Protein AF-A0A656GIA9-F1 (afdb_monomer)

Sequence (136 aa):
MAKIAPQLPIEVDSETGVWTSDALPMLYVPRHFFVNNHMGIEEVLGADAYAEILYKAGYKSAWHWCEKEAECHGLQGVAVFEHYMKRLSQRGWGLFKIQDIDIEKGTASVKLEHSCFVYVYGKVGRKVDYMFTGWF

Secondary structure (DSSP, 8-state):
------SS-EEE-TTT--EEETTEEE----HHHHHHHHHHHHHHH-HHHHHHHHHHHHHHHHHHHHHHHHHHHT--THHHHHHHHHHHHHTTS-EEEEEEEETTTTEEEEEEES-TTHHHH---SS---GGGGGG-

InterPro domains:
  IPR024096 NO signalling/Golgi transport ligand-binding domain superfamily [SSF111126] (6-136)
  IPR045987 Domain of unknown function DUF5943 [PF19367] (5-98)

Radius of gyration: 16.05 Å; Cα contacts (8 Å, |Δi|>4): 139; chains: 1; bounding box: 45×37×42 Å

Organism: NCBI:txid629261

Nearest PDB structures (foldseek):
  5kbh-assembly1_A  TM=7.937E-01  e=2.653E-04  Acinetobacter calcoaceticus
  6iy8-assembly1_B  TM=8.354E-01  e=6.203E-04  Pseudomonas putida
  7vqf-assembly1_A  TM=7.979E-01  e=5.494E-04  Acinetobacter calcoaceticus
  5kbg-assembly1_A  TM=7.911E-01  e=1.138E-03  Acinetobacter calcoaceticus
  5frw-assembly1_A  TM=7.958E-01  e=1.637E-03  Ralstonia sp. E2

Foldseek 3Di:
DDDDDQPWDWDADPVPRFIDTQQDTDDPDDLLVVLVVVVVVCVVQPDPRSLVVLLVVQQVVLVVVLVRVCVRPVDDDVRSVVVSQVVCCSSQQFRWDWPDDDVVVRDTDIDGHPGSNCVNVPDDPDDPPSSCNSND

Structure (mmCIF, N/CA/C/O backbone):
data_AF-A0A656GIA9-F1
#
_entry.id   AF-A0A656GIA9-F1
#
loop_
_atom_site.group_PDB
_atom_site.id
_atom_site.type_symbol
_atom_site.label_atom_id
_atom_site.label_alt_id
_atom_site.label_comp_id
_atom_site.label_asym_id
_atom_site.label_entity_id
_atom_site.label_seq_id
_atom_site.pdbx_PDB_ins_code
_atom_site.Cartn_x
_atom_site.Cartn_y
_atom_site.Cartn_z
_atom_site.occupancy
_atom_site.B_iso_or_equiv
_atom_site.auth_seq_id
_atom_site.auth_comp_id
_atom_site.auth_asym_id
_atom_site.auth_atom_id
_atom_site.pdbx_PDB_model_num
ATOM 1 N N . MET A 1 1 ? 11.036 -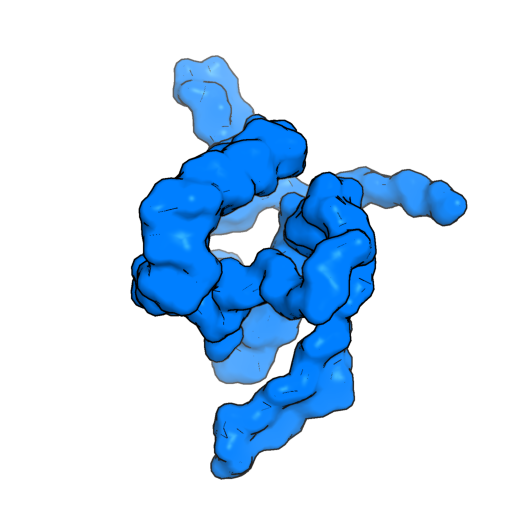22.605 7.494 1.00 62.62 1 MET A N 1
ATOM 2 C CA . MET A 1 1 ? 10.198 -22.293 6.313 1.00 62.62 1 MET A CA 1
ATOM 3 C C . MET A 1 1 ? 11.098 -22.163 5.098 1.00 62.62 1 MET A C 1
ATOM 5 O O . MET A 1 1 ? 12.205 -21.656 5.249 1.00 62.62 1 MET A O 1
ATOM 9 N N . ALA A 1 2 ? 10.661 -22.650 3.935 1.00 78.81 2 ALA A N 1
ATOM 10 C CA . ALA A 1 2 ? 11.435 -22.547 2.700 1.00 78.81 2 ALA A CA 1
ATOM 11 C C . ALA A 1 2 ? 11.493 -21.088 2.225 1.00 78.81 2 ALA A C 1
ATOM 13 O O . ALA A 1 2 ? 10.488 -20.380 2.267 1.00 78.81 2 ALA A O 1
ATOM 14 N N . LYS A 1 3 ? 12.674 -20.638 1.791 1.00 83.75 3 LYS A N 1
ATOM 15 C CA . LYS A 1 3 ? 12.819 -19.366 1.078 1.00 83.75 3 LYS A CA 1
ATOM 16 C C . LYS A 1 3 ? 12.420 -19.604 -0.375 1.00 83.75 3 LYS A C 1
ATOM 18 O O . LYS A 1 3 ? 12.873 -20.576 -0.973 1.00 83.75 3 LYS A O 1
ATOM 23 N N . ILE A 1 4 ? 11.586 -18.729 -0.916 1.00 88.12 4 ILE A N 1
ATOM 24 C CA . ILE A 1 4 ? 11.198 -18.737 -2.327 1.00 88.12 4 ILE A CA 1
ATOM 25 C C . ILE A 1 4 ? 11.837 -17.541 -3.028 1.00 88.12 4 ILE A C 1
ATOM 27 O O . ILE A 1 4 ? 12.098 -16.518 -2.392 1.00 88.12 4 ILE A O 1
ATOM 31 N N . ALA A 1 5 ? 12.094 -17.675 -4.327 1.00 89.69 5 ALA A N 1
ATOM 32 C CA . ALA A 1 5 ? 12.485 -16.537 -5.147 1.00 89.69 5 ALA A CA 1
ATOM 33 C C . ALA A 1 5 ? 11.342 -15.500 -5.201 1.00 89.69 5 ALA A C 1
ATOM 35 O O . ALA A 1 5 ? 10.172 -15.879 -5.048 1.00 89.69 5 ALA A O 1
ATOM 36 N N . PRO A 1 6 ? 11.652 -14.209 -5.420 1.00 89.19 6 PRO A N 1
ATOM 37 C CA . PRO A 1 6 ? 10.634 -13.207 -5.707 1.00 89.19 6 PRO A CA 1
ATOM 38 C C . PRO A 1 6 ? 9.720 -13.671 -6.847 1.00 89.19 6 PRO A C 1
ATOM 40 O O . PRO A 1 6 ? 10.180 -14.162 -7.871 1.00 89.19 6 PRO A O 1
ATOM 43 N N . GLN A 1 7 ? 8.412 -13.526 -6.651 1.00 87.75 7 GLN A N 1
ATOM 44 C CA . GLN A 1 7 ? 7.382 -13.884 -7.640 1.00 87.75 7 GLN A CA 1
ATOM 45 C C . GLN A 1 7 ? 6.903 -12.671 -8.457 1.00 87.75 7 GLN A C 1
ATOM 47 O O . GLN A 1 7 ? 5.905 -12.743 -9.174 1.00 87.75 7 GLN A O 1
ATOM 52 N N . LEU A 1 8 ? 7.567 -11.536 -8.267 1.00 88.12 8 LEU A N 1
ATOM 53 C CA . LEU A 1 8 ? 7.328 -10.272 -8.943 1.00 88.12 8 LEU A CA 1
ATOM 54 C C . LEU A 1 8 ? 8.439 -10.113 -9.988 1.00 88.12 8 LEU A C 1
ATOM 56 O O . LEU A 1 8 ? 9.601 -10.256 -9.595 1.00 88.12 8 LEU A O 1
ATOM 60 N N . PRO A 1 9 ? 8.135 -9.859 -11.275 1.00 89.00 9 PRO A N 1
ATOM 61 C CA . PRO A 1 9 ? 9.167 -9.457 -12.222 1.00 89.00 9 PRO A CA 1
ATOM 62 C C . PRO A 1 9 ? 9.824 -8.170 -11.717 1.00 89.00 9 PRO A C 1
ATOM 64 O O . PRO A 1 9 ? 9.136 -7.205 -11.385 1.00 89.00 9 PRO A O 1
ATOM 67 N N . ILE A 1 10 ? 11.149 -8.194 -11.598 1.00 94.06 10 ILE A N 1
ATOM 68 C CA . ILE A 1 10 ? 11.955 -7.055 -11.166 1.00 94.06 10 ILE A CA 1
ATOM 69 C C . ILE A 1 10 ? 13.066 -6.873 -12.186 1.00 94.06 10 ILE A C 1
ATOM 71 O O . ILE A 1 10 ? 13.847 -7.795 -12.425 1.00 94.06 10 ILE A O 1
ATOM 75 N N . GLU A 1 11 ? 13.146 -5.672 -12.735 1.00 95.19 11 GLU A N 1
ATOM 76 C CA . GLU A 1 11 ? 14.207 -5.252 -13.639 1.00 95.19 11 GLU A CA 1
ATOM 77 C C . GLU A 1 11 ? 14.947 -4.068 -13.025 1.00 95.19 11 GLU A C 1
ATOM 79 O O . GLU A 1 11 ? 14.363 -3.275 -12.284 1.00 95.19 11 GLU A O 1
ATOM 84 N N . VAL A 1 12 ? 16.244 -3.966 -13.310 1.00 97.12 12 VAL A N 1
ATOM 85 C CA . VAL A 1 12 ? 17.063 -2.824 -12.903 1.00 97.12 12 VAL A CA 1
ATOM 86 C C . VAL A 1 12 ? 17.694 -2.252 -14.153 1.00 97.12 12 VAL A C 1
ATOM 88 O O . VAL A 1 12 ? 18.453 -2.939 -14.836 1.00 97.12 12 VAL A O 1
ATOM 91 N N . ASP A 1 13 ? 17.375 -0.999 -14.439 1.00 97.38 13 ASP A N 1
ATOM 92 C CA . ASP A 1 13 ? 18.017 -0.248 -15.506 1.00 97.38 13 ASP A CA 1
ATOM 93 C C . ASP A 1 13 ? 19.495 -0.028 -15.142 1.00 97.38 13 ASP A C 1
ATOM 95 O O . ASP A 1 13 ? 19.817 0.544 -14.098 1.00 97.38 13 ASP A O 1
ATOM 99 N N . SER A 1 14 ? 20.410 -0.511 -15.985 1.00 97.56 14 SER A N 1
ATOM 100 C CA . SER A 1 14 ? 21.853 -0.428 -15.740 1.00 97.56 14 SER A CA 1
ATOM 101 C C . SER A 1 14 ? 22.444 0.971 -15.927 1.00 97.56 14 SER A C 1
ATOM 103 O O . SER A 1 14 ? 23.535 1.229 -15.424 1.00 97.56 14 SER A O 1
ATOM 105 N N . GLU A 1 15 ? 21.768 1.856 -16.657 1.00 98.31 15 GLU A N 1
ATOM 106 C CA . GLU A 1 15 ? 22.213 3.231 -16.891 1.00 98.31 15 GLU A CA 1
ATOM 107 C C . GLU A 1 15 ? 21.729 4.161 -15.777 1.00 98.31 15 GLU A C 1
ATOM 109 O O . GLU A 1 15 ? 22.479 5.023 -15.318 1.00 98.31 15 GLU A O 1
ATOM 114 N N . THR A 1 16 ? 20.488 3.972 -15.315 1.00 97.81 16 THR A N 1
ATOM 115 C CA . THR A 1 16 ? 19.847 4.871 -14.338 1.00 97.81 16 THR A CA 1
ATOM 116 C C . THR A 1 16 ? 19.793 4.311 -12.917 1.00 97.81 16 THR A C 1
ATOM 118 O O . THR A 1 16 ? 19.641 5.069 -11.958 1.00 97.81 16 THR A O 1
ATOM 121 N N . GLY A 1 17 ? 19.909 2.991 -12.752 1.00 97.38 17 GLY A N 1
ATOM 122 C CA . GLY A 1 17 ? 19.744 2.299 -11.475 1.00 97.38 17 GLY A CA 1
ATOM 123 C C . GLY A 1 17 ? 18.291 2.188 -11.001 1.00 97.38 17 GLY A C 1
ATOM 124 O O . GLY A 1 17 ? 18.065 1.756 -9.869 1.00 97.38 17 GLY A O 1
ATOM 125 N N . VAL A 1 18 ? 17.305 2.578 -11.819 1.00 97.75 18 VAL A N 1
ATOM 126 C CA . VAL A 1 18 ? 15.881 2.484 -11.468 1.00 97.75 18 VAL A CA 1
ATOM 127 C C . VAL A 1 18 ? 15.454 1.021 -11.424 1.00 97.75 18 VAL A C 1
ATOM 129 O O . VAL A 1 18 ? 15.663 0.268 -12.372 1.00 97.75 18 VAL A O 1
ATOM 132 N N . TRP A 1 19 ? 14.836 0.630 -10.310 1.00 97.38 19 TRP A N 1
ATOM 133 C CA . TRP A 1 19 ? 14.188 -0.669 -10.178 1.00 97.38 19 TRP A CA 1
ATOM 134 C C . TRP A 1 19 ? 12.756 -0.546 -10.673 1.00 97.38 19 TRP A C 1
ATOM 136 O O . TRP A 1 19 ? 12.044 0.355 -10.240 1.00 97.38 19 TRP A O 1
ATOM 146 N N . THR A 1 20 ? 12.312 -1.472 -11.508 1.00 96.50 20 THR A N 1
ATOM 147 C CA . THR A 1 20 ? 10.938 -1.512 -12.010 1.00 96.50 20 THR A CA 1
ATOM 148 C C . THR A 1 20 ? 10.305 -2.835 -11.623 1.00 96.50 20 THR A C 1
ATOM 150 O O . THR A 1 20 ? 10.933 -3.891 -11.699 1.00 96.50 20 THR A O 1
ATOM 153 N N . SER A 1 21 ? 9.058 -2.783 -11.169 1.00 94.75 21 SER A N 1
ATOM 154 C CA . SER A 1 21 ? 8.222 -3.965 -10.980 1.00 94.75 21 SER A CA 1
ATOM 155 C C . SER A 1 21 ? 6.911 -3.762 -11.706 1.00 94.75 21 SER A C 1
ATOM 157 O O . SER A 1 21 ? 6.237 -2.763 -11.458 1.00 94.75 21 SER A O 1
ATOM 159 N N . ASP A 1 22 ? 6.568 -4.711 -12.578 1.00 92.62 22 ASP A N 1
ATOM 160 C CA . ASP A 1 22 ? 5.441 -4.579 -13.503 1.00 92.62 22 ASP A CA 1
ATOM 161 C C . ASP A 1 22 ? 5.532 -3.230 -14.261 1.00 92.62 22 ASP A C 1
ATOM 163 O O . ASP A 1 22 ? 6.504 -3.010 -14.982 1.00 92.62 22 ASP A O 1
ATOM 167 N N . ALA A 1 23 ? 4.579 -2.309 -14.082 1.00 88.75 23 ALA A N 1
ATOM 168 C CA . ALA A 1 23 ? 4.556 -1.018 -14.783 1.00 88.75 23 ALA A CA 1
ATOM 169 C C . ALA A 1 23 ? 5.125 0.165 -13.974 1.00 88.75 23 ALA A C 1
ATOM 171 O O . ALA A 1 23 ? 4.995 1.316 -14.400 1.00 88.75 23 ALA A O 1
ATOM 172 N N . LEU A 1 24 ? 5.701 -0.077 -12.789 1.00 95.94 24 LEU A N 1
ATOM 173 C CA . LEU A 1 24 ? 5.990 0.987 -11.825 1.00 95.94 24 LEU A CA 1
ATOM 174 C C . LEU A 1 24 ? 7.456 1.034 -11.376 1.00 95.94 24 LEU A C 1
ATOM 176 O O . LEU A 1 24 ? 8.029 -0.006 -11.035 1.00 95.94 24 LEU A O 1
ATOM 180 N N . PRO A 1 25 ? 8.051 2.242 -11.294 1.00 96.75 25 PRO A N 1
ATOM 181 C CA . PRO A 1 25 ? 9.356 2.427 -10.681 1.00 96.75 25 PRO A CA 1
ATOM 182 C C . PRO A 1 25 ? 9.257 2.258 -9.160 1.00 96.75 25 PRO A C 1
ATOM 184 O O . PRO A 1 25 ? 8.328 2.738 -8.506 1.00 96.75 25 PRO A O 1
ATOM 187 N N . MET A 1 26 ? 10.251 1.591 -8.590 1.00 96.38 26 MET A N 1
ATOM 188 C CA . MET A 1 26 ? 10.309 1.170 -7.198 1.00 96.38 26 MET A CA 1
ATOM 189 C C . MET A 1 26 ? 11.620 1.616 -6.550 1.00 96.38 26 MET A C 1
ATOM 191 O O . MET A 1 26 ? 12.643 1.809 -7.205 1.00 96.38 26 MET A O 1
ATOM 195 N N . LEU A 1 27 ? 11.604 1.717 -5.221 1.00 95.75 27 LEU A N 1
ATOM 196 C CA . LEU A 1 27 ? 12.810 1.875 -4.413 1.00 95.75 27 LEU A CA 1
ATOM 197 C C . LEU A 1 27 ? 13.034 0.612 -3.581 1.00 95.75 27 LEU A C 1
ATOM 199 O O . LEU A 1 27 ? 12.154 0.199 -2.822 1.00 95.75 27 LEU A O 1
ATOM 203 N N . TYR A 1 28 ? 14.228 0.026 -3.676 1.00 94.50 28 TYR A N 1
ATOM 204 C CA . TYR A 1 28 ? 14.639 -1.062 -2.794 1.00 94.50 28 TYR A CA 1
ATOM 205 C C . TYR A 1 28 ? 15.223 -0.494 -1.493 1.00 94.50 28 TYR A C 1
ATOM 207 O O . TYR A 1 28 ? 16.419 -0.230 -1.379 1.00 94.50 28 TYR A O 1
ATOM 215 N N . VAL A 1 29 ? 14.347 -0.256 -0.514 1.00 95.44 29 VAL A N 1
ATOM 216 C CA . VAL A 1 29 ? 14.689 0.395 0.761 1.00 95.44 29 VAL A CA 1
ATOM 217 C C . VAL A 1 29 ? 14.740 -0.629 1.903 1.00 95.44 29 VAL A C 1
ATOM 219 O O . VAL A 1 29 ? 13.811 -1.428 2.050 1.00 95.44 29 VAL A O 1
ATOM 222 N N . PRO A 1 30 ? 15.766 -0.603 2.777 1.00 95.88 30 PRO A N 1
ATOM 223 C CA . PRO A 1 30 ? 15.791 -1.442 3.971 1.00 95.88 30 PRO A CA 1
ATOM 224 C C . PRO A 1 30 ? 14.618 -1.148 4.916 1.00 95.88 30 PRO A C 1
ATOM 226 O O . PRO A 1 30 ? 14.377 -0.001 5.293 1.00 95.88 30 PRO A O 1
ATOM 229 N N . ARG A 1 31 ? 13.938 -2.200 5.392 1.00 96.19 31 ARG A N 1
ATOM 230 C CA . ARG A 1 31 ? 12.783 -2.082 6.305 1.00 96.19 31 ARG A CA 1
ATOM 231 C C . ARG A 1 31 ? 13.061 -1.202 7.525 1.00 96.19 31 ARG A C 1
ATOM 233 O O . ARG A 1 31 ? 12.238 -0.360 7.860 1.00 96.19 31 ARG A O 1
ATOM 240 N N . HIS A 1 32 ? 14.200 -1.402 8.191 1.00 95.50 32 HIS A N 1
ATOM 241 C CA . HIS A 1 32 ? 14.534 -0.646 9.400 1.00 95.50 32 HIS A CA 1
ATOM 242 C C . HIS A 1 32 ? 14.662 0.852 9.104 1.00 95.50 32 HIS A C 1
ATOM 244 O O . HIS A 1 32 ? 14.193 1.659 9.890 1.00 95.50 32 HIS A O 1
ATOM 250 N N . PHE A 1 33 ? 15.223 1.231 7.952 1.00 97.19 33 PHE A N 1
ATOM 251 C CA . PHE A 1 33 ? 15.335 2.633 7.567 1.00 97.19 33 PHE A CA 1
ATOM 252 C C . PHE A 1 33 ? 13.948 3.258 7.406 1.00 97.19 33 PHE A C 1
ATOM 254 O O . PHE A 1 33 ? 13.670 4.298 7.999 1.00 97.19 33 PHE A O 1
ATOM 261 N N . PHE A 1 34 ? 13.057 2.597 6.662 1.00 97.06 34 PHE A N 1
ATOM 262 C CA . PHE A 1 34 ? 11.695 3.088 6.460 1.00 97.06 34 PHE A CA 1
ATOM 263 C C . PHE A 1 34 ? 10.933 3.234 7.787 1.00 97.06 34 PHE A C 1
ATOM 265 O O . PHE A 1 34 ? 10.378 4.296 8.069 1.00 97.06 34 PHE A O 1
ATOM 272 N N . VAL A 1 35 ? 10.950 2.197 8.634 1.00 96.94 35 VAL A N 1
ATOM 273 C CA . VAL A 1 35 ? 10.199 2.218 9.898 1.00 96.94 35 VAL A CA 1
ATOM 274 C C . VAL A 1 35 ? 10.816 3.181 10.919 1.00 96.94 35 VAL A C 1
ATOM 276 O O . VAL A 1 35 ? 10.069 3.841 11.632 1.00 96.94 35 VAL A O 1
ATOM 279 N N . ASN A 1 36 ? 12.140 3.360 10.948 1.00 97.12 36 ASN A N 1
ATOM 280 C CA . ASN A 1 36 ? 12.775 4.357 11.818 1.00 97.12 36 ASN A CA 1
ATOM 281 C C . ASN A 1 36 ? 12.345 5.787 11.458 1.00 97.12 36 ASN A C 1
ATOM 283 O O . ASN A 1 36 ? 12.104 6.590 12.353 1.00 97.12 36 ASN A O 1
ATOM 287 N N . ASN A 1 37 ? 12.212 6.108 10.165 1.00 97.69 37 ASN A N 1
ATOM 288 C CA . ASN A 1 37 ? 11.691 7.413 9.738 1.00 97.69 37 ASN A CA 1
ATOM 289 C C . ASN A 1 37 ? 10.227 7.588 10.158 1.00 97.69 37 ASN A C 1
ATOM 291 O O . ASN A 1 37 ? 9.858 8.636 10.680 1.00 97.69 37 ASN A O 1
ATOM 295 N N . HIS A 1 38 ? 9.409 6.549 9.974 1.00 97.44 38 HIS A N 1
ATOM 296 C CA . HIS A 1 38 ? 8.019 6.543 10.425 1.00 97.44 38 HIS A CA 1
ATOM 297 C C . HIS A 1 38 ? 7.908 6.796 11.941 1.00 97.44 38 HIS A C 1
ATOM 299 O O . HIS A 1 38 ? 7.167 7.683 12.356 1.00 97.44 38 HIS A O 1
ATOM 305 N N . MET A 1 39 ? 8.708 6.099 12.756 1.00 96.94 39 MET A N 1
ATOM 306 C CA . MET A 1 39 ? 8.781 6.297 14.210 1.00 96.94 39 MET A CA 1
ATOM 307 C C . MET A 1 39 ? 9.240 7.707 14.592 1.00 96.94 39 MET A C 1
ATOM 309 O O . MET A 1 39 ? 8.618 8.341 15.437 1.00 96.94 39 MET A O 1
ATOM 313 N N . GLY A 1 40 ? 10.304 8.208 13.958 1.00 98.12 40 GLY A N 1
ATOM 314 C CA . GLY A 1 40 ? 10.849 9.531 14.264 1.00 98.12 40 GLY A CA 1
ATOM 315 C C . GLY A 1 40 ? 9.874 10.667 13.946 1.00 98.12 40 GLY A C 1
ATOM 316 O O . GLY A 1 40 ? 9.800 11.641 14.687 1.00 98.12 40 GLY A O 1
ATOM 317 N N . ILE A 1 41 ? 9.085 10.542 12.873 1.00 98.19 41 ILE A N 1
ATOM 318 C CA . ILE A 1 41 ? 8.044 11.526 12.540 1.00 98.19 41 ILE A CA 1
ATOM 319 C C . ILE A 1 41 ? 6.858 11.414 13.506 1.00 98.19 41 ILE A C 1
ATOM 321 O O . ILE A 1 41 ? 6.354 12.437 13.974 1.00 98.19 41 ILE A O 1
ATOM 325 N N . GLU A 1 42 ? 6.426 10.189 13.827 1.00 97.44 42 GLU A N 1
ATOM 326 C CA . GLU A 1 42 ? 5.360 9.942 14.804 1.00 97.44 42 GLU A CA 1
ATOM 327 C C . GLU A 1 42 ? 5.697 10.545 16.176 1.00 97.44 42 GLU A C 1
ATOM 329 O O . GLU A 1 42 ? 4.821 11.127 16.809 1.00 97.44 42 GLU A O 1
ATOM 334 N N . GLU A 1 43 ? 6.952 10.453 16.622 1.00 97.62 43 GLU A N 1
ATOM 335 C CA . GLU A 1 43 ? 7.409 11.022 17.898 1.00 97.62 43 GLU A CA 1
ATOM 336 C C . GLU A 1 43 ? 7.225 12.547 17.964 1.00 97.62 43 GLU A C 1
ATOM 338 O O . GLU A 1 43 ? 6.899 13.085 19.021 1.00 97.62 43 GLU A O 1
ATOM 343 N N . VAL A 1 44 ? 7.373 13.243 16.832 1.00 98.44 44 VAL A N 1
ATOM 344 C CA . VAL A 1 44 ? 7.232 14.704 16.751 1.00 98.44 44 VAL A CA 1
ATOM 345 C C . VAL A 1 44 ? 5.774 15.138 16.595 1.00 98.44 44 VAL A C 1
ATOM 347 O O . VAL A 1 44 ? 5.351 16.110 17.219 1.00 98.44 44 VAL A O 1
ATOM 350 N N . LEU A 1 45 ? 5.005 14.460 15.739 1.00 98.12 45 LEU A N 1
ATOM 351 C CA . LEU A 1 45 ? 3.643 14.882 15.382 1.00 98.12 45 LEU A CA 1
ATOM 352 C C . LEU A 1 45 ? 2.553 14.257 16.259 1.00 98.12 45 LEU A C 1
ATOM 354 O O . LEU A 1 45 ? 1.437 14.774 16.317 1.00 98.12 45 LEU A O 1
ATOM 358 N N . GLY A 1 46 ? 2.856 13.137 16.912 1.00 96.88 46 GLY A N 1
ATOM 359 C CA . GLY A 1 46 ? 1.857 12.243 17.480 1.00 96.88 46 GLY A CA 1
ATOM 360 C C . GLY A 1 46 ? 1.185 11.365 16.417 1.00 96.88 46 GLY A C 1
ATOM 361 O O . GLY A 1 46 ? 1.111 11.701 15.232 1.00 96.88 46 GLY A O 1
ATOM 362 N N . ALA A 1 47 ? 0.672 10.214 16.859 1.00 95.38 47 ALA A N 1
ATOM 363 C CA . ALA A 1 47 ? 0.121 9.190 15.971 1.00 95.38 47 ALA A CA 1
ATOM 364 C C . ALA A 1 47 ? -1.111 9.664 15.185 1.00 95.38 47 ALA A C 1
ATOM 366 O O . ALA A 1 47 ? -1.210 9.369 14.000 1.00 95.38 47 ALA A O 1
ATOM 367 N N . ASP A 1 48 ? -2.021 10.421 15.804 1.00 96.00 48 ASP A N 1
ATOM 368 C CA . ASP A 1 48 ? -3.295 10.791 15.170 1.00 96.00 48 ASP A CA 1
ATOM 369 C C . ASP A 1 48 ? -3.096 11.762 13.996 1.00 96.00 48 ASP A C 1
ATOM 371 O O . ASP A 1 48 ? -3.559 11.505 12.882 1.00 96.00 48 ASP A O 1
ATOM 375 N N . ALA A 1 49 ? -2.340 12.844 14.211 1.00 97.88 49 ALA A N 1
ATOM 376 C CA . ALA A 1 49 ? -2.038 13.816 13.160 1.00 97.88 49 ALA A CA 1
ATOM 377 C C . ALA A 1 49 ? -1.201 13.186 12.038 1.00 97.88 49 ALA A C 1
ATOM 379 O O . ALA A 1 49 ? -1.432 13.440 10.852 1.00 97.88 49 ALA A O 1
ATOM 380 N N . TYR A 1 50 ? -0.245 12.325 12.397 1.00 97.94 50 TYR A N 1
ATOM 381 C CA . TYR A 1 50 ? 0.569 11.636 11.406 1.00 97.94 50 TYR A CA 1
ATOM 382 C C . TYR A 1 50 ? -0.240 10.611 10.597 1.00 97.94 50 TYR A C 1
ATOM 384 O O . TYR A 1 50 ? -0.077 10.530 9.378 1.00 97.94 50 TYR A O 1
ATOM 392 N N . ALA A 1 51 ? -1.163 9.884 11.232 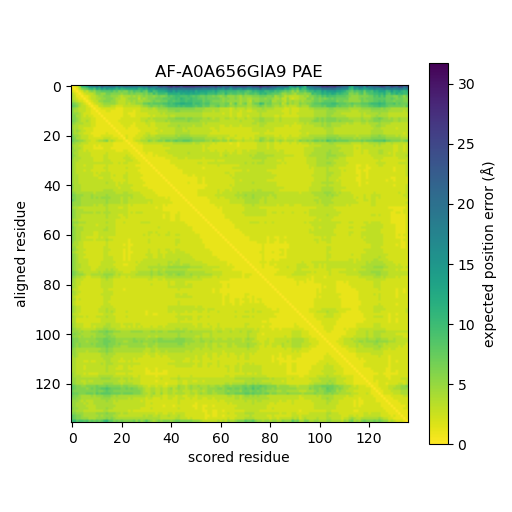1.00 97.12 51 ALA A N 1
ATOM 393 C CA . ALA A 1 51 ? -2.061 8.951 10.559 1.00 97.12 51 ALA A CA 1
ATOM 394 C C . ALA A 1 51 ? -2.937 9.651 9.512 1.00 97.12 51 ALA A C 1
ATOM 396 O O . ALA A 1 51 ? -3.092 9.123 8.413 1.00 97.12 51 ALA A O 1
ATOM 397 N N . GLU A 1 52 ? -3.449 10.854 9.790 1.00 96.94 52 GLU A N 1
ATOM 398 C CA . GLU A 1 52 ? -4.235 11.621 8.813 1.00 96.94 52 GLU A CA 1
ATOM 399 C C . GLU A 1 52 ? -3.409 11.996 7.569 1.00 96.94 52 GLU A C 1
ATOM 401 O O . GLU A 1 52 ? -3.879 11.883 6.431 1.00 96.94 52 GLU A O 1
ATOM 406 N N . ILE A 1 53 ? -2.154 12.412 7.770 1.00 97.62 53 ILE A N 1
ATOM 407 C CA . ILE A 1 53 ? -1.226 12.727 6.675 1.00 97.62 53 ILE A CA 1
ATOM 408 C C . ILE A 1 53 ? -0.954 11.471 5.841 1.00 97.62 53 ILE A C 1
ATOM 410 O O . ILE A 1 53 ? -1.056 11.500 4.609 1.00 97.62 53 ILE A O 1
ATOM 414 N N . LEU A 1 54 ? -0.637 10.358 6.509 1.00 97.56 54 LEU A N 1
ATOM 415 C CA . LEU A 1 54 ? -0.364 9.082 5.855 1.00 97.56 54 LEU A CA 1
ATOM 416 C C . LEU A 1 54 ? -1.581 8.535 5.116 1.00 97.56 54 LEU A C 1
ATOM 418 O O . LEU A 1 54 ? -1.405 7.976 4.038 1.00 97.56 54 LEU A O 1
ATOM 422 N N . TYR A 1 55 ? -2.793 8.727 5.637 1.00 97.56 55 TYR A N 1
ATOM 423 C CA . TYR A 1 55 ? -4.017 8.301 4.968 1.00 97.56 55 TYR A CA 1
ATOM 424 C C . TYR A 1 55 ? -4.152 8.972 3.598 1.00 97.56 55 TYR A C 1
ATOM 426 O O . TYR A 1 55 ? -4.288 8.294 2.583 1.00 97.56 55 TYR A O 1
ATOM 434 N N . LYS A 1 56 ? -4.028 10.305 3.541 1.00 97.25 56 LYS A N 1
ATOM 435 C CA . LYS A 1 56 ? -4.149 11.074 2.288 1.00 97.25 56 LYS A CA 1
ATOM 436 C C . LYS A 1 56 ? -3.075 10.680 1.269 1.00 97.25 56 LYS A C 1
ATOM 438 O O . LYS A 1 56 ? -3.372 10.508 0.086 1.00 97.25 56 LYS A O 1
ATOM 443 N N . ALA A 1 57 ? -1.830 10.525 1.723 1.00 97.12 57 ALA A N 1
ATOM 444 C CA . ALA A 1 57 ? -0.719 10.117 0.864 1.00 97.12 57 ALA A CA 1
ATOM 445 C C . ALA A 1 57 ? -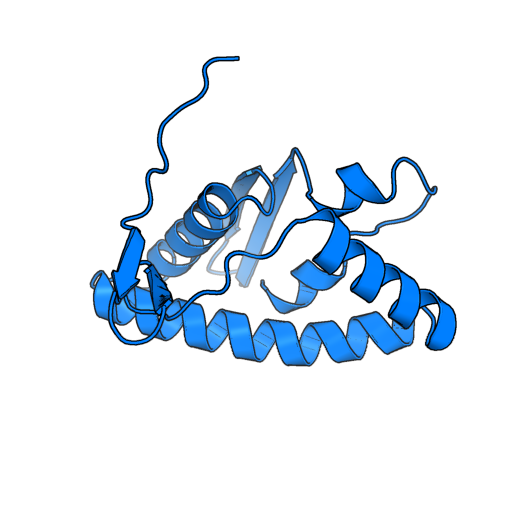0.856 8.659 0.387 1.00 97.12 57 ALA A C 1
ATOM 447 O O . ALA A 1 57 ? -0.626 8.363 -0.789 1.00 97.12 57 ALA A O 1
ATOM 448 N N . GLY A 1 58 ? -1.260 7.765 1.291 1.00 97.25 58 GLY A N 1
ATOM 449 C CA . GLY A 1 58 ? -1.510 6.352 1.034 1.00 97.25 58 GLY A CA 1
ATOM 450 C C . GLY A 1 58 ? -2.618 6.153 0.011 1.00 97.25 58 GLY A C 1
ATOM 451 O O . GLY A 1 58 ? -2.385 5.464 -0.975 1.00 97.25 58 GLY A O 1
ATOM 452 N N . TYR A 1 59 ? -3.745 6.852 0.171 1.00 97.00 59 TYR A N 1
ATOM 453 C CA . TYR A 1 59 ? -4.903 6.755 -0.723 1.00 97.00 59 TYR A CA 1
ATOM 454 C C . TYR A 1 59 ? -4.535 7.110 -2.156 1.00 97.00 59 TYR A C 1
ATOM 456 O O . TYR A 1 59 ? -4.762 6.338 -3.087 1.00 97.00 59 TYR A O 1
ATOM 464 N N . LYS A 1 60 ? -3.865 8.254 -2.335 1.00 97.38 60 LYS A N 1
ATOM 465 C CA . LYS A 1 60 ? -3.393 8.683 -3.653 1.00 97.38 60 LYS A CA 1
ATOM 466 C C . LYS A 1 60 ? -2.435 7.661 -4.275 1.00 97.38 60 LYS A C 1
ATOM 468 O O . LYS A 1 60 ? -2.523 7.384 -5.469 1.00 97.38 60 LYS A O 1
ATOM 473 N N . SER A 1 61 ? -1.518 7.121 -3.475 1.00 96.69 61 SER A N 1
ATOM 474 C CA . SER A 1 61 ? -0.499 6.180 -3.948 1.00 96.69 61 SER A CA 1
ATOM 475 C C . SER A 1 61 ? -1.096 4.818 -4.303 1.00 96.69 61 SER A C 1
ATOM 477 O O . SER A 1 61 ? -0.730 4.244 -5.325 1.00 96.69 61 SER A O 1
ATOM 479 N N . ALA A 1 62 ? -2.027 4.315 -3.491 1.00 96.81 62 ALA A N 1
ATOM 480 C CA . ALA A 1 62 ? -2.727 3.059 -3.726 1.00 96.81 62 ALA A CA 1
ATOM 481 C C . ALA A 1 62 ? -3.589 3.142 -4.987 1.00 96.81 62 ALA A C 1
ATOM 483 O O . ALA A 1 62 ? -3.494 2.262 -5.836 1.00 96.81 62 ALA A O 1
ATOM 484 N N . TRP A 1 63 ? -4.338 4.236 -5.167 1.00 96.38 63 TRP A N 1
ATOM 485 C CA . TRP A 1 63 ? -5.139 4.445 -6.372 1.00 96.38 63 TRP A CA 1
ATOM 486 C C . TRP A 1 63 ? -4.281 4.462 -7.639 1.00 96.38 63 TRP A C 1
ATOM 488 O O . TRP A 1 63 ? -4.556 3.726 -8.583 1.00 96.38 63 TRP A O 1
ATOM 498 N N . HIS A 1 64 ? -3.196 5.243 -7.632 1.00 97.38 64 HIS A N 1
ATOM 499 C CA . HIS A 1 64 ? -2.267 5.308 -8.760 1.00 97.38 64 HIS A CA 1
ATOM 500 C C . HIS A 1 64 ? -1.630 3.946 -9.071 1.00 97.38 64 HIS A C 1
ATOM 502 O O . HIS A 1 64 ? -1.523 3.560 -10.234 1.00 97.38 64 HIS A O 1
ATOM 508 N N . TRP A 1 65 ? -1.229 3.204 -8.033 1.00 97.44 65 TRP A N 1
ATOM 509 C CA . TRP A 1 65 ? -0.675 1.863 -8.194 1.00 97.44 65 TRP A CA 1
ATOM 510 C C . TRP A 1 65 ? -1.707 0.915 -8.820 1.00 97.44 65 TRP A C 1
ATOM 512 O O . TRP A 1 65 ? -1.409 0.249 -9.807 1.00 97.44 65 TRP A O 1
ATOM 522 N N . CYS A 1 66 ? -2.933 0.891 -8.288 1.00 97.31 66 CYS A N 1
ATOM 523 C CA . CYS A 1 66 ? -4.009 0.025 -8.769 1.00 97.31 66 CYS A CA 1
ATOM 524 C C . CYS A 1 66 ? -4.401 0.340 -10.214 1.00 97.31 66 CYS A C 1
ATOM 526 O O . CYS A 1 66 ? -4.622 -0.587 -10.983 1.00 97.31 66 CYS A O 1
ATOM 528 N N . GLU A 1 67 ? -4.448 1.616 -10.598 1.00 97.44 67 GLU A N 1
ATOM 529 C CA . GLU A 1 67 ? -4.723 2.038 -11.975 1.00 97.44 67 GLU A CA 1
ATOM 530 C C . GLU A 1 67 ? -3.668 1.496 -12.950 1.00 97.44 67 GLU A C 1
ATOM 532 O O . GLU A 1 67 ? -4.010 0.880 -13.959 1.00 97.44 67 GLU A O 1
ATOM 537 N N . LYS A 1 68 ? -2.380 1.659 -12.620 1.00 97.81 68 LYS A N 1
ATOM 538 C CA . LYS A 1 68 ? -1.275 1.204 -13.477 1.00 97.81 68 LYS A CA 1
ATOM 539 C C . LYS A 1 68 ? -1.204 -0.312 -13.599 1.00 97.81 68 LYS A C 1
ATOM 541 O O . LYS A 1 68 ? -0.907 -0.832 -14.669 1.00 97.81 68 LYS A O 1
ATOM 546 N N . GLU A 1 69 ? -1.519 -1.025 -12.529 1.00 96.94 69 GLU A N 1
ATOM 547 C CA . GLU A 1 69 ? -1.505 -2.487 -12.515 1.00 96.94 69 GLU A CA 1
ATOM 548 C C . GLU A 1 69 ? -2.741 -3.084 -13.179 1.00 96.94 69 GLU A C 1
ATOM 550 O O . GLU A 1 69 ? -2.640 -4.098 -13.866 1.00 96.94 69 GLU A O 1
ATOM 555 N N . ALA A 1 70 ? -3.898 -2.440 -13.024 1.00 97.69 70 ALA A N 1
ATOM 556 C CA . ALA A 1 70 ? -5.098 -2.807 -13.758 1.00 97.69 70 ALA A CA 1
ATOM 557 C C . ALA A 1 70 ? -4.875 -2.682 -15.268 1.00 97.69 70 ALA A C 1
ATOM 559 O O . ALA A 1 70 ? -5.194 -3.612 -16.004 1.00 97.69 70 ALA A O 1
ATOM 560 N N . GLU A 1 71 ? -4.260 -1.585 -15.714 1.00 97.75 71 GLU A N 1
ATOM 561 C CA . GLU A 1 71 ? -3.870 -1.377 -17.111 1.00 97.75 71 GLU A CA 1
ATOM 562 C C . GLU A 1 71 ? -2.841 -2.423 -17.578 1.00 97.75 71 GLU A C 1
ATOM 564 O O . GLU A 1 71 ? -3.050 -3.081 -18.596 1.00 97.75 71 GLU A O 1
ATOM 569 N N . CYS A 1 72 ? -1.763 -2.626 -16.811 1.00 96.25 72 CYS A N 1
ATOM 570 C CA . CYS A 1 72 ? -0.672 -3.545 -17.153 1.00 96.25 72 CYS A CA 1
ATOM 571 C C . CYS A 1 72 ? -1.131 -5.004 -17.299 1.00 96.25 72 CYS A C 1
ATOM 573 O O . CYS A 1 72 ? -0.676 -5.707 -18.201 1.00 96.25 72 CYS A O 1
ATOM 575 N N . HIS A 1 73 ? -2.047 -5.452 -16.435 1.00 96.31 73 HIS A N 1
ATOM 576 C CA . HIS A 1 73 ? -2.490 -6.849 -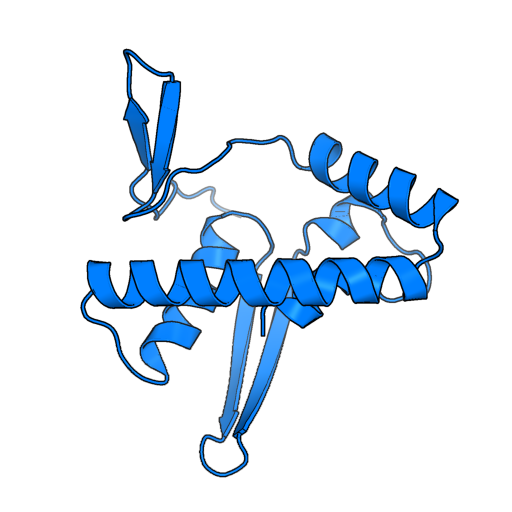16.368 1.00 96.31 73 HIS A CA 1
ATOM 577 C C . HIS A 1 73 ? -3.905 -7.076 -16.926 1.00 96.31 73 HIS A C 1
ATOM 579 O O . HIS A 1 73 ? -4.409 -8.197 -16.866 1.00 96.31 73 HIS A O 1
ATOM 585 N N . GLY A 1 74 ? -4.565 -6.037 -17.451 1.00 97.69 74 GLY A N 1
ATOM 586 C CA . GLY A 1 74 ? -5.943 -6.114 -17.953 1.00 97.69 74 GLY A CA 1
ATOM 587 C C . GLY A 1 74 ? -6.973 -6.487 -16.878 1.00 97.69 74 GLY A C 1
ATOM 588 O O . GLY A 1 74 ? -7.921 -7.223 -17.157 1.00 97.69 74 GLY A O 1
ATOM 589 N N . LEU A 1 75 ? -6.771 -6.035 -15.637 1.00 98.12 75 LEU A N 1
ATOM 590 C CA . LEU A 1 75 ? -7.627 -6.365 -14.492 1.00 98.12 75 LEU A CA 1
ATOM 591 C C . LEU A 1 75 ? -8.759 -5.347 -14.321 1.00 98.12 75 LEU A C 1
ATOM 593 O O . LEU A 1 75 ? -8.631 -4.175 -14.660 1.00 98.12 75 LEU A O 1
ATOM 597 N N . GLN A 1 76 ? -9.862 -5.792 -13.721 1.00 97.88 76 GLN A N 1
ATOM 598 C CA . GLN A 1 76 ? -11.016 -4.945 -13.419 1.00 97.88 76 GLN A CA 1
ATOM 599 C C . GLN A 1 76 ? -11.752 -5.412 -12.158 1.00 97.88 76 GLN A C 1
ATOM 601 O O . GLN A 1 76 ? -11.685 -6.585 -11.781 1.00 97.88 76 GLN A O 1
ATOM 606 N N . GLY A 1 77 ? -12.481 -4.493 -11.520 1.00 95.38 77 GLY A N 1
ATOM 607 C CA . GLY A 1 77 ? -13.302 -4.785 -10.343 1.00 95.38 77 GLY A CA 1
ATOM 608 C C . GLY A 1 77 ? -12.502 -5.420 -9.200 1.00 95.38 77 GLY A C 1
ATOM 609 O O . GLY A 1 77 ? -11.386 -5.000 -8.898 1.00 95.38 77 GLY A O 1
ATOM 610 N N . VAL A 1 78 ? -13.066 -6.461 -8.581 1.00 96.69 78 VAL A N 1
ATOM 611 C CA . VAL A 1 78 ? -12.462 -7.159 -7.428 1.00 96.69 78 VAL A CA 1
ATOM 612 C C . VAL A 1 78 ? -11.076 -7.731 -7.738 1.00 96.69 78 VAL A C 1
ATOM 614 O O . VAL A 1 78 ? -10.215 -7.725 -6.860 1.00 96.69 78 VAL A O 1
ATOM 617 N N . ALA A 1 79 ? -10.812 -8.131 -8.985 1.00 98.06 79 ALA A N 1
ATOM 618 C CA . ALA A 1 79 ? -9.517 -8.690 -9.369 1.00 98.06 79 ALA A CA 1
ATOM 619 C C . ALA A 1 79 ? -8.356 -7.697 -9.159 1.00 98.06 79 ALA A C 1
ATOM 621 O O . ALA A 1 79 ? -7.237 -8.111 -8.857 1.00 98.06 79 ALA A O 1
ATOM 622 N N . VAL A 1 80 ? -8.615 -6.385 -9.257 1.00 97.50 80 VAL A N 1
ATOM 623 C CA . VAL A 1 80 ? -7.613 -5.345 -8.961 1.00 97.50 80 VAL A CA 1
ATOM 624 C C . VAL A 1 80 ? -7.261 -5.352 -7.473 1.00 97.50 80 VAL A C 1
ATOM 626 O O . VAL A 1 80 ? -6.086 -5.312 -7.114 1.00 97.50 80 VAL A O 1
ATOM 629 N N . PHE A 1 81 ? -8.265 -5.462 -6.599 1.00 97.25 81 PHE A N 1
ATOM 630 C CA . PHE A 1 81 ? -8.065 -5.503 -5.150 1.00 97.25 81 PHE A CA 1
ATOM 631 C C . PHE A 1 81 ? -7.344 -6.784 -4.705 1.00 97.25 81 PHE A C 1
ATOM 633 O O . PHE A 1 81 ? -6.394 -6.727 -3.922 1.00 97.25 81 PHE A O 1
ATOM 640 N N . GLU A 1 82 ? -7.729 -7.938 -5.252 1.00 97.81 82 GLU A N 1
ATOM 641 C CA . GLU A 1 82 ? -7.052 -9.218 -5.003 1.00 97.81 82 GLU A CA 1
ATOM 642 C C . GLU A 1 82 ? -5.578 -9.175 -5.424 1.00 97.81 82 GLU A C 1
ATOM 644 O O . GLU A 1 82 ? -4.687 -9.579 -4.664 1.00 97.81 82 GLU A O 1
ATOM 649 N N . HIS A 1 83 ? -5.306 -8.628 -6.612 1.00 97.25 83 HIS A N 1
ATOM 650 C CA . HIS A 1 83 ? -3.947 -8.424 -7.103 1.00 97.25 83 HIS A CA 1
ATOM 651 C C . HIS A 1 83 ? -3.159 -7.463 -6.213 1.00 97.25 83 HIS A C 1
ATOM 653 O O . HIS A 1 83 ? -2.014 -7.752 -5.859 1.00 97.25 83 HIS A O 1
ATOM 659 N N . TYR A 1 84 ? -3.780 -6.371 -5.766 1.00 97.06 84 TYR A N 1
ATOM 660 C CA . TYR A 1 84 ? -3.141 -5.416 -4.869 1.00 97.06 84 TYR A CA 1
ATOM 661 C C . TYR A 1 84 ? -2.715 -6.065 -3.545 1.00 97.06 84 TYR A C 1
ATOM 663 O O . TYR A 1 84 ? -1.550 -5.948 -3.155 1.00 97.06 84 TYR A O 1
ATOM 671 N N . MET A 1 85 ? -3.591 -6.843 -2.895 1.00 97.69 85 MET A N 1
ATOM 672 C CA . MET A 1 85 ? -3.259 -7.565 -1.654 1.00 97.69 85 MET A CA 1
ATOM 673 C C . MET A 1 85 ? -2.110 -8.562 -1.854 1.00 97.69 85 MET A C 1
ATOM 675 O O . MET A 1 85 ? -1.179 -8.656 -1.039 1.00 97.69 85 MET A O 1
ATOM 679 N N . LYS A 1 86 ? -2.126 -9.280 -2.981 1.00 96.81 86 LYS A N 1
ATOM 680 C CA . LYS A 1 86 ? -1.045 -10.194 -3.361 1.00 96.81 86 LYS A CA 1
ATOM 681 C C . LYS A 1 86 ? 0.279 -9.448 -3.548 1.00 96.81 86 LYS A C 1
ATOM 683 O O . LYS A 1 86 ? 1.303 -9.881 -3.016 1.00 96.81 86 LYS A O 1
ATOM 688 N N . ARG A 1 87 ? 0.278 -8.313 -4.251 1.00 96.00 87 ARG A N 1
ATOM 689 C CA . ARG A 1 87 ? 1.483 -7.512 -4.522 1.00 96.00 87 ARG A CA 1
ATOM 690 C C . ARG A 1 87 ? 2.022 -6.809 -3.283 1.00 96.00 87 ARG A C 1
ATOM 692 O O . ARG A 1 87 ? 3.238 -6.721 -3.125 1.00 96.00 87 ARG A O 1
ATOM 699 N N . LEU A 1 88 ? 1.171 -6.365 -2.359 1.00 96.56 88 LEU A N 1
ATOM 700 C CA . LEU A 1 88 ? 1.621 -5.919 -1.034 1.00 96.56 88 LEU A CA 1
ATOM 701 C C . LEU A 1 88 ? 2.399 -7.026 -0.315 1.00 96.56 88 LEU A C 1
ATOM 703 O O . LEU A 1 88 ? 3.472 -6.773 0.240 1.00 96.56 88 LEU A O 1
ATOM 707 N N . SER A 1 89 ? 1.908 -8.263 -0.414 1.00 96.56 89 SER A N 1
ATOM 708 C CA . SER A 1 89 ? 2.559 -9.408 0.215 1.00 96.56 89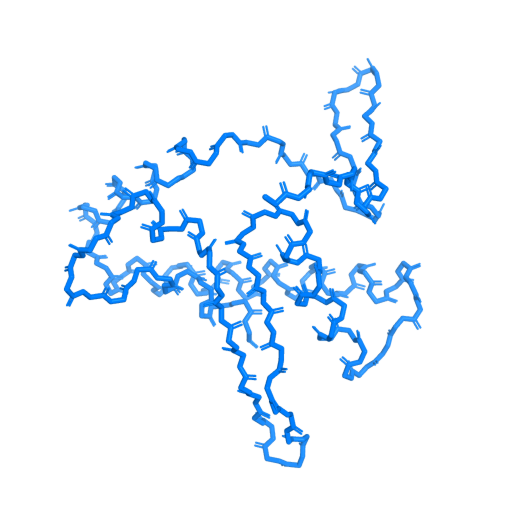 SER A CA 1
ATOM 709 C C . SER A 1 89 ? 3.909 -9.752 -0.415 1.00 96.56 89 SER A C 1
ATOM 711 O O . SER A 1 89 ? 4.907 -9.947 0.278 1.00 96.56 89 SER A O 1
ATOM 713 N N . GLN A 1 90 ? 3.968 -9.763 -1.745 1.00 95.25 90 GLN A N 1
ATOM 714 C CA . GLN A 1 90 ? 5.190 -10.070 -2.494 1.00 95.25 90 GLN A CA 1
ATOM 715 C C . GLN A 1 90 ? 6.266 -8.980 -2.373 1.00 95.25 90 GLN A C 1
ATOM 717 O O . GLN A 1 90 ? 7.448 -9.282 -2.520 1.00 95.25 90 GLN A O 1
ATOM 722 N N . ARG A 1 91 ? 5.879 -7.738 -2.051 1.00 93.94 91 ARG A N 1
ATOM 723 C CA . ARG A 1 91 ? 6.802 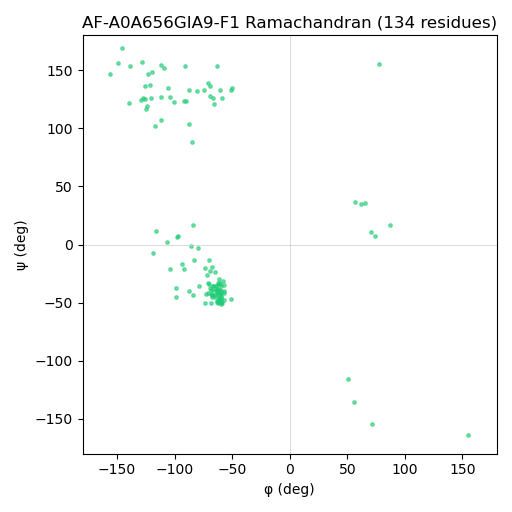-6.615 -1.804 1.00 93.94 91 ARG A CA 1
ATOM 724 C C . ARG A 1 91 ? 7.320 -6.532 -0.365 1.00 93.94 91 ARG A C 1
ATOM 726 O O . ARG A 1 91 ? 8.132 -5.665 -0.062 1.00 93.94 91 ARG A O 1
ATOM 733 N N . GLY A 1 92 ? 6.893 -7.434 0.520 1.00 94.19 92 GLY A N 1
ATOM 734 C CA . GLY A 1 92 ? 7.481 -7.578 1.856 1.00 94.19 92 GLY A CA 1
ATOM 735 C C . GLY A 1 92 ? 6.889 -6.684 2.952 1.00 94.19 92 GLY A C 1
ATOM 736 O O . GLY A 1 92 ? 7.514 -6.552 4.011 1.00 94.19 92 GLY A O 1
ATOM 737 N N . TRP A 1 93 ? 5.695 -6.117 2.734 1.00 96.69 93 TRP A N 1
ATOM 738 C CA . TRP A 1 93 ? 4.938 -5.365 3.751 1.00 96.69 93 TRP A CA 1
ATOM 739 C C . TRP A 1 93 ? 4.342 -6.269 4.845 1.00 96.69 93 TRP A C 1
ATOM 741 O O . TRP A 1 93 ? 4.143 -5.841 5.981 1.00 96.69 93 TRP A O 1
ATOM 751 N N . GLY A 1 94 ? 4.092 -7.533 4.511 1.00 96.50 94 GLY A N 1
ATOM 752 C CA . GLY A 1 94 ? 3.512 -8.563 5.371 1.00 96.50 94 GLY A CA 1
ATOM 753 C C . GLY A 1 94 ? 2.828 -9.620 4.510 1.00 96.50 94 GLY A C 1
ATOM 754 O O . GLY A 1 94 ? 3.086 -9.678 3.317 1.00 96.50 94 GLY A O 1
ATOM 755 N N . LEU A 1 95 ? 1.969 -10.460 5.076 1.00 97.06 95 LEU A N 1
ATOM 756 C CA . LEU A 1 95 ? 1.109 -11.374 4.324 1.00 97.06 95 LEU A CA 1
ATOM 757 C C . LEU A 1 95 ? -0.342 -10.923 4.479 1.00 97.06 95 LEU A C 1
ATOM 759 O O . LEU A 1 95 ? -0.932 -11.086 5.547 1.00 97.06 95 LEU A O 1
ATOM 763 N N . PHE A 1 96 ? -0.897 -10.362 3.410 1.00 97.94 96 PHE A N 1
ATOM 764 C CA . PHE A 1 96 ? -2.275 -9.889 3.337 1.00 97.94 96 PHE A CA 1
ATOM 765 C C . PHE A 1 96 ? -3.156 -11.013 2.797 1.00 97.94 96 PHE A C 1
ATOM 767 O O . PHE A 1 96 ? -2.906 -11.558 1.721 1.00 97.94 96 PHE A O 1
ATOM 774 N N . LYS A 1 97 ? -4.183 -11.375 3.562 1.00 98.12 97 LYS A N 1
ATOM 775 C CA . LYS A 1 97 ? -5.149 -12.419 3.219 1.00 98.12 97 LYS A CA 1
ATOM 776 C C . LYS A 1 97 ? -6.546 -11.831 3.276 1.00 98.12 97 LYS A C 1
ATOM 778 O O . LYS A 1 97 ? -7.000 -11.434 4.347 1.00 98.12 97 LYS A O 1
ATOM 783 N N . ILE A 1 98 ? -7.221 -11.800 2.137 1.00 97.88 98 ILE A N 1
ATOM 784 C CA . ILE A 1 98 ? -8.636 -11.443 2.072 1.00 97.88 98 ILE A CA 1
ATOM 785 C C . ILE A 1 98 ? -9.423 -12.549 2.780 1.00 97.88 98 ILE A C 1
ATOM 787 O O . ILE A 1 98 ? -9.237 -13.730 2.490 1.00 97.88 98 ILE A O 1
ATOM 791 N N . GLN A 1 99 ? -10.241 -12.165 3.753 1.00 98.25 99 GLN A N 1
ATOM 792 C CA . GLN A 1 99 ? -11.123 -13.069 4.488 1.00 98.25 99 GLN A CA 1
ATOM 793 C C . GLN A 1 99 ? -12.548 -13.019 3.943 1.00 98.25 99 GLN A C 1
ATOM 795 O O . GLN A 1 99 ? -13.208 -14.052 3.913 1.00 98.25 99 GLN A O 1
ATOM 800 N N . ASP A 1 100 ? -13.001 -11.832 3.541 1.00 97.75 100 ASP A N 1
ATOM 801 C CA . ASP A 1 100 ? -14.350 -11.588 3.036 1.00 97.75 100 ASP A CA 1
ATOM 802 C C . ASP A 1 100 ? -14.374 -10.335 2.148 1.00 97.75 100 ASP A C 1
ATOM 804 O O . ASP A 1 100 ? -13.615 -9.391 2.402 1.00 97.75 100 ASP A O 1
ATOM 808 N N . ILE A 1 101 ? -15.234 -10.333 1.126 1.00 97.44 101 ILE A N 1
ATOM 809 C CA . ILE A 1 101 ? -15.562 -9.170 0.288 1.00 97.44 101 ILE A CA 1
ATOM 810 C C . ILE A 1 101 ? -17.067 -9.192 0.023 1.00 97.44 101 ILE A C 1
ATOM 812 O O . ILE A 1 101 ? -17.581 -10.125 -0.590 1.00 97.44 101 ILE A O 1
ATOM 816 N N . ASP A 1 102 ? -17.745 -8.117 0.411 1.00 97.12 102 ASP A N 1
ATOM 817 C CA . ASP A 1 102 ? -19.152 -7.861 0.123 1.00 97.12 102 ASP A CA 1
ATOM 818 C C . ASP A 1 102 ? -19.251 -6.597 -0.743 1.00 97.12 102 ASP A C 1
ATOM 820 O O . ASP A 1 102 ? -19.103 -5.470 -0.261 1.00 97.12 102 ASP A O 1
ATOM 824 N N . ILE A 1 103 ? -19.460 -6.798 -2.047 1.00 95.38 103 ILE A N 1
ATOM 825 C CA . ILE A 1 103 ? -19.513 -5.714 -3.039 1.00 95.38 103 ILE A CA 1
ATOM 826 C C . ILE A 1 103 ? -20.764 -4.853 -2.840 1.00 95.38 103 ILE A C 1
ATOM 828 O O . ILE A 1 103 ? -20.688 -3.636 -2.985 1.00 95.38 103 ILE A O 1
ATOM 832 N N . GLU A 1 104 ? -21.900 -5.461 -2.489 1.00 96.44 104 GLU A N 1
ATOM 833 C CA . GLU A 1 104 ? -23.161 -4.735 -2.304 1.00 96.44 104 GLU A CA 1
ATOM 834 C C . GLU A 1 104 ? -23.084 -3.791 -1.104 1.00 96.44 104 GLU A C 1
ATOM 836 O O . GLU A 1 104 ? -23.565 -2.660 -1.169 1.00 96.44 104 GLU A O 1
ATOM 841 N N . LYS A 1 105 ? -22.436 -4.233 -0.020 1.00 96.88 105 LYS A N 1
ATOM 842 C CA . LYS A 1 105 ? -22.195 -3.396 1.163 1.00 96.88 105 LYS A CA 1
ATOM 843 C C . LYS A 1 105 ? -20.966 -2.496 1.039 1.00 96.88 105 LYS A C 1
ATOM 845 O O . LYS A 1 105 ? -20.803 -1.599 1.864 1.00 96.88 105 LYS A O 1
ATOM 850 N N . GLY A 1 106 ? -20.104 -2.729 0.049 1.00 93.94 106 GLY A N 1
ATOM 851 C CA . GLY A 1 106 ? -18.843 -2.005 -0.115 1.00 93.94 106 GLY A CA 1
ATOM 852 C C . GLY A 1 106 ? -17.853 -2.268 1.023 1.00 93.94 106 GLY A C 1
ATOM 853 O O . GLY A 1 106 ? -17.143 -1.357 1.442 1.00 93.94 106 GLY A O 1
ATOM 854 N N . THR A 1 107 ? -17.824 -3.489 1.561 1.00 96.69 107 THR A N 1
ATOM 855 C CA . THR A 1 107 ? -16.967 -3.854 2.700 1.00 96.69 107 THR A CA 1
ATOM 856 C C . THR A 1 107 ? -16.046 -5.016 2.368 1.00 96.69 107 THR A C 1
ATOM 858 O O . THR A 1 107 ? -16.428 -5.935 1.650 1.00 96.69 107 THR A O 1
ATOM 861 N N . ALA A 1 108 ? -14.850 -5.018 2.951 1.00 96.69 108 ALA A N 1
ATOM 862 C CA . ALA A 1 108 ? -13.925 -6.142 2.893 1.00 96.69 108 ALA A CA 1
ATOM 863 C C . ALA A 1 108 ? -13.265 -6.363 4.257 1.00 96.69 108 ALA A C 1
ATOM 865 O O . ALA A 1 108 ? -13.099 -5.430 5.044 1.00 96.69 108 ALA A O 1
ATOM 866 N N . SER A 1 109 ? -12.852 -7.600 4.522 1.00 97.44 109 SER A N 1
ATOM 867 C CA . SER A 1 109 ? -12.053 -7.956 5.693 1.00 97.44 109 SER A CA 1
ATOM 868 C C . SER A 1 109 ? -10.728 -8.560 5.250 1.00 97.44 109 SER A C 1
ATOM 870 O O . SER A 1 109 ? -10.698 -9.514 4.471 1.00 97.44 109 SER A O 1
ATOM 872 N N . VAL A 1 110 ? -9.619 -8.001 5.738 1.00 97.56 110 VAL A N 1
ATOM 873 C CA . VAL A 1 110 ? -8.259 -8.428 5.390 1.00 97.56 110 VAL A CA 1
ATOM 874 C C . VAL A 1 110 ? -7.487 -8.750 6.661 1.00 97.56 110 VAL A C 1
ATOM 876 O O . VAL A 1 110 ? -7.341 -7.919 7.557 1.00 97.56 110 VAL A O 1
ATOM 879 N N . LYS A 1 111 ? -6.935 -9.960 6.718 1.00 97.81 111 LYS A N 1
ATOM 880 C CA . LYS A 1 111 ? -5.994 -10.372 7.753 1.00 97.81 111 LYS A CA 1
ATOM 881 C C . LYS A 1 111 ? -4.576 -10.051 7.306 1.00 97.81 111 LYS A C 1
ATOM 883 O O . LYS A 1 111 ? -4.120 -10.560 6.283 1.00 97.81 111 LYS A O 1
ATOM 888 N N . LEU A 1 112 ? -3.865 -9.274 8.115 1.00 97.44 112 LEU A N 1
ATOM 889 C CA . LEU A 1 112 ? -2.433 -9.051 7.966 1.00 97.44 112 LEU A CA 1
ATOM 890 C C . LEU A 1 112 ? -1.655 -9.926 8.952 1.00 97.44 112 LEU A C 1
ATOM 892 O O . LEU A 1 112 ? -1.842 -9.847 10.165 1.00 97.44 112 LEU A O 1
ATOM 896 N N . GLU A 1 113 ? -0.756 -10.750 8.429 1.00 97.19 113 GLU A N 1
ATOM 897 C CA . GLU A 1 113 ? 0.229 -11.498 9.208 1.00 97.19 113 GLU A CA 1
ATOM 898 C C . GLU A 1 113 ? 1.635 -10.962 8.912 1.00 97.19 113 GLU A C 1
ATOM 900 O O . GLU A 1 113 ? 1.888 -10.434 7.833 1.00 97.19 113 GLU A O 1
ATOM 905 N N . HIS A 1 114 ? 2.578 -11.114 9.846 1.00 96.12 114 HIS A N 1
ATOM 906 C CA . HIS A 1 114 ? 3.989 -10.764 9.612 1.00 96.12 114 HIS A CA 1
ATOM 907 C C . HIS A 1 114 ? 4.230 -9.298 9.182 1.00 96.12 114 HIS A C 1
ATOM 909 O O . HIS A 1 114 ? 5.110 -9.040 8.360 1.00 96.12 114 HIS A O 1
ATOM 915 N N . SER A 1 115 ? 3.458 -8.352 9.738 1.00 96.88 115 SER A N 1
ATOM 916 C CA . SER A 1 115 ? 3.586 -6.912 9.456 1.00 96.88 115 SER A CA 1
ATOM 917 C C . SER A 1 115 ? 5.030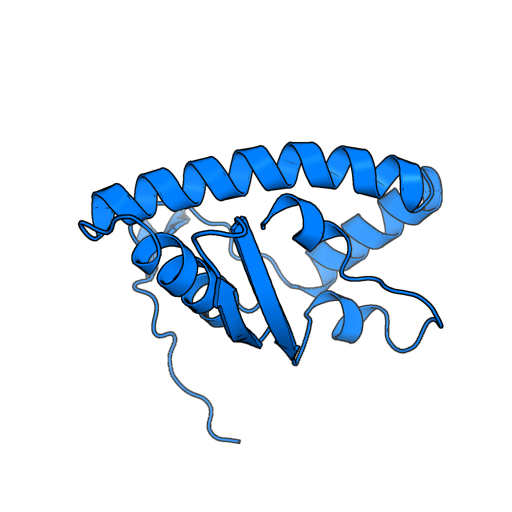 -6.414 9.594 1.00 96.88 115 SER A C 1
ATOM 919 O O . SER A 1 115 ? 5.715 -6.682 10.590 1.00 96.88 115 SER A O 1
ATOM 921 N N . CYS A 1 116 ? 5.473 -5.620 8.615 1.00 96.75 116 CYS A N 1
ATOM 922 C CA . CYS A 1 116 ? 6.767 -4.954 8.665 1.00 96.75 116 CYS A CA 1
ATOM 923 C C . CYS A 1 116 ? 6.894 -3.962 9.831 1.00 96.75 116 CYS A C 1
ATOM 925 O O . CYS A 1 116 ? 7.992 -3.836 10.371 1.00 96.75 116 CYS A O 1
ATOM 927 N N . PHE A 1 117 ? 5.807 -3.293 10.235 1.00 96.94 117 PHE A N 1
ATOM 928 C CA . PHE A 1 117 ? 5.811 -2.339 11.347 1.00 96.94 117 PHE A CA 1
ATOM 929 C C . PHE A 1 117 ? 5.915 -3.067 12.680 1.00 96.94 117 PHE A C 1
ATOM 931 O O . PHE A 1 117 ? 6.811 -2.775 13.468 1.00 96.94 117 PHE A O 1
ATOM 938 N N . VAL A 1 118 ? 5.069 -4.078 12.907 1.00 95.81 118 VAL A N 1
ATOM 939 C CA . VAL A 1 118 ? 5.069 -4.861 14.155 1.00 95.81 118 VAL A CA 1
ATOM 940 C C . VAL A 1 118 ? 6.420 -5.537 14.391 1.00 95.81 118 VAL A C 1
ATOM 942 O O . VAL A 1 118 ? 6.877 -5.611 15.529 1.00 95.81 118 VAL A O 1
AT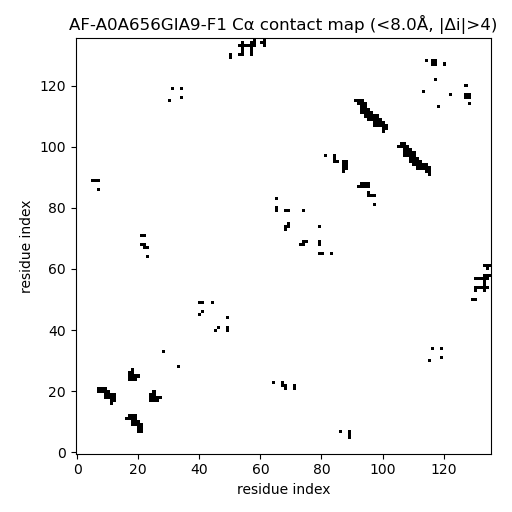OM 945 N N . TYR A 1 119 ? 7.101 -5.989 13.334 1.00 94.69 119 TYR A N 1
ATOM 946 C CA . TYR A 1 119 ? 8.434 -6.578 13.472 1.00 94.69 119 TYR A CA 1
ATOM 947 C C . TYR A 1 119 ? 9.520 -5.617 13.953 1.00 94.69 119 TYR A C 1
ATOM 949 O O . TYR A 1 119 ? 10.516 -6.089 14.496 1.00 94.69 119 TYR A O 1
ATOM 957 N N . VAL A 1 120 ? 9.351 -4.311 13.752 1.00 95.06 120 VAL A N 1
ATOM 958 C CA . VAL A 1 120 ? 10.317 -3.301 14.202 1.00 95.06 120 VAL A CA 1
ATOM 959 C C . VAL A 1 120 ? 9.867 -2.666 15.519 1.00 95.06 120 VAL A C 1
ATOM 961 O O . VAL A 1 120 ? 10.664 -2.587 16.445 1.00 95.06 120 VAL A O 1
ATOM 964 N N . TYR A 1 121 ? 8.589 -2.292 15.646 1.00 95.06 121 TYR A N 1
ATOM 965 C CA . TYR A 1 121 ? 8.031 -1.726 16.882 1.00 95.06 121 TYR A CA 1
ATOM 966 C C . TYR A 1 121 ? 7.999 -2.731 18.043 1.00 95.06 121 TYR A C 1
ATOM 968 O O . TYR A 1 121 ? 8.155 -2.354 19.202 1.00 95.06 121 TYR A O 1
ATOM 976 N N . GLY A 1 122 ? 7.745 -4.011 17.758 1.00 93.12 122 GLY A N 1
ATOM 977 C CA . GLY A 1 122 ? 7.455 -5.011 18.781 1.00 93.12 122 GLY A CA 1
ATOM 978 C C . GLY A 1 122 ? 6.073 -4.827 19.426 1.00 93.12 122 GLY A C 1
ATOM 979 O O . GLY A 1 122 ? 5.133 -4.306 18.823 1.00 93.12 122 GLY A O 1
ATOM 980 N N . LYS A 1 123 ? 5.920 -5.307 20.668 1.00 91.50 123 LYS A N 1
ATOM 981 C CA . LYS A 1 123 ? 4.660 -5.208 21.425 1.00 91.50 123 LYS A CA 1
ATOM 982 C C . LYS A 1 123 ? 4.604 -3.887 22.188 1.00 91.50 123 LYS A C 1
ATOM 984 O O . LYS A 1 123 ? 5.212 -3.767 23.244 1.00 91.50 123 LYS A O 1
ATOM 989 N N . VAL A 1 124 ? 3.818 -2.941 21.679 1.00 93.75 124 VAL A N 1
ATOM 990 C CA . VAL A 1 124 ? 3.707 -1.576 22.236 1.00 93.75 124 VAL A CA 1
ATOM 991 C C . VAL A 1 124 ? 2.311 -1.224 22.769 1.00 93.75 124 VAL A C 1
ATOM 993 O O . VAL A 1 124 ? 2.026 -0.065 23.040 1.00 93.75 124 VAL A O 1
ATOM 996 N N . GLY A 1 125 ? 1.412 -2.206 22.902 1.00 94.00 125 GLY A N 1
ATOM 997 C CA . GLY A 1 125 ? 0.081 -2.005 23.502 1.00 94.00 125 GLY A CA 1
ATOM 998 C C . GLY A 1 125 ? -0.911 -1.186 22.663 1.00 94.00 125 GLY A C 1
ATOM 999 O O . GLY A 1 125 ? -1.975 -0.831 23.159 1.00 94.00 125 GLY A O 1
ATOM 1000 N N . ARG A 1 126 ? -0.592 -0.903 21.394 1.00 94.31 126 ARG A N 1
ATOM 1001 C CA . ARG A 1 126 ? -1.446 -0.169 20.446 1.00 94.31 126 ARG A CA 1
ATOM 1002 C C . ARG A 1 126 ? -1.280 -0.692 19.018 1.00 94.31 126 ARG A C 1
ATOM 1004 O O . ARG A 1 126 ? -0.353 -1.452 18.738 1.00 94.31 126 ARG A O 1
ATOM 1011 N N . LYS A 1 127 ? -2.166 -0.267 18.110 1.00 94.19 127 LYS A N 1
ATOM 1012 C CA . LYS A 1 127 ? -2.048 -0.540 16.668 1.00 94.19 127 LYS A CA 1
ATOM 1013 C C . LYS A 1 127 ? -0.948 0.342 16.062 1.00 94.19 127 LYS A C 1
ATOM 1015 O O . LYS A 1 127 ? -0.935 1.544 16.307 1.00 94.19 127 LYS A O 1
ATOM 1020 N N . VAL A 1 128 ? -0.061 -0.256 15.267 1.00 95.75 128 VAL A N 1
ATOM 1021 C CA . VAL A 1 128 ? 1.060 0.433 14.584 1.00 95.75 128 VAL A CA 1
ATOM 1022 C C . VAL A 1 128 ? 0.973 0.347 13.057 1.00 95.75 128 VAL A C 1
ATOM 1024 O O . VAL A 1 128 ? 1.701 1.016 12.344 1.00 95.75 128 VAL A O 1
ATOM 1027 N N . ASP A 1 129 ? 0.029 -0.442 12.548 1.00 95.62 129 ASP A N 1
ATOM 1028 C CA . ASP A 1 129 ? -0.217 -0.663 11.119 1.00 95.62 129 ASP A CA 1
ATOM 1029 C C . ASP A 1 129 ? -1.115 0.415 10.486 1.00 95.62 129 ASP A C 1
ATOM 1031 O O . ASP A 1 129 ? -1.698 0.214 9.422 1.00 95.62 129 ASP A O 1
ATOM 1035 N N . TYR A 1 130 ? -1.279 1.561 11.152 1.00 95.81 130 TYR A N 1
ATOM 1036 C CA . TYR A 1 130 ? -2.254 2.578 10.754 1.00 95.81 130 TYR A CA 1
ATOM 1037 C C . TYR A 1 130 ? -1.908 3.254 9.419 1.00 95.81 130 TYR A C 1
ATOM 1039 O O . TYR A 1 130 ? -2.810 3.769 8.766 1.00 95.81 130 TYR A O 1
ATOM 1047 N N . MET A 1 131 ? -0.654 3.188 8.952 1.00 95.31 131 MET A N 1
ATOM 1048 C CA . MET A 1 131 ? -0.284 3.644 7.605 1.00 95.31 131 MET A CA 1
ATOM 1049 C C . MET A 1 131 ? -1.085 2.929 6.505 1.00 95.31 131 MET A C 1
ATOM 1051 O O . MET A 1 131 ? -1.432 3.551 5.503 1.00 95.31 131 MET A O 1
ATOM 1055 N N . PHE A 1 132 ? -1.413 1.645 6.693 1.00 96.31 132 PHE A N 1
ATOM 1056 C CA . PHE A 1 132 ? -2.164 0.872 5.701 1.00 96.31 132 PHE A CA 1
ATOM 1057 C C . PHE A 1 132 ? -3.626 1.308 5.576 1.00 96.31 132 PHE A C 1
ATOM 1059 O O . PHE A 1 132 ? -4.284 0.921 4.622 1.00 96.31 132 PHE A O 1
ATOM 1066 N N . THR A 1 133 ? -4.156 2.109 6.505 1.00 94.19 133 THR A N 1
ATOM 1067 C CA . THR A 1 133 ? -5.567 2.534 6.456 1.00 94.19 133 THR A CA 1
ATOM 1068 C C . THR A 1 133 ? -5.896 3.343 5.211 1.00 94.19 133 T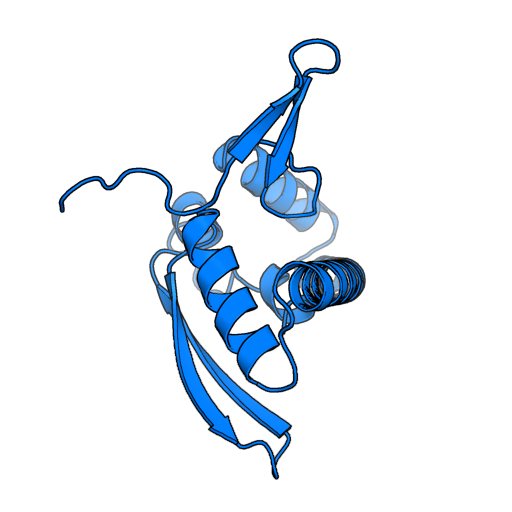HR A C 1
ATOM 1070 O O . THR A 1 133 ? -6.992 3.205 4.695 1.00 94.19 133 THR A O 1
ATOM 1073 N N . GLY A 1 134 ? -4.948 4.131 4.698 1.00 93.75 134 GLY A N 1
ATOM 1074 C CA . GLY A 1 134 ? -5.121 4.830 3.426 1.00 93.75 134 GLY A CA 1
ATOM 1075 C C . GLY A 1 134 ? -4.895 3.943 2.206 1.00 93.75 134 GLY A C 1
ATOM 1076 O O . GLY A 1 134 ? -4.970 4.439 1.098 1.00 93.75 134 GLY A O 1
ATOM 1077 N N . TRP A 1 135 ? -4.515 2.675 2.362 1.00 93.94 135 TRP A N 1
ATOM 1078 C CA . TRP A 1 135 ? -4.226 1.793 1.226 1.00 93.94 135 TRP A CA 1
ATOM 1079 C C . TRP A 1 135 ? -5.453 0.981 0.806 1.00 93.94 135 TRP A C 1
ATOM 1081 O O . TRP A 1 135 ? -5.460 0.435 -0.294 1.00 93.94 135 TRP A O 1
ATOM 1091 N N . PHE A 1 136 ? -6.465 0.891 1.669 1.00 88.19 136 PHE A N 1
ATOM 1092 C CA . PHE A 1 136 ? -7.723 0.185 1.430 1.00 88.19 136 PHE A CA 1
ATOM 1093 C C . PHE A 1 136 ? -8.840 1.180 1.127 1.00 88.19 136 PHE A C 1
ATOM 1095 O O . PHE A 1 136 ? -9.720 0.811 0.321 1.00 88.19 136 PHE A O 1
#

Solvent-accessible surface area (backbone atoms only — not comparable to full-atom values): 8125 Å² total; per-residue (Å²): 132,86,86,74,78,81,90,62,68,71,48,66,44,88,90,79,65,49,30,33,41,86,86,39,81,53,78,96,69,60,66,67,61,57,48,50,52,53,49,57,51,30,72,74,61,35,64,68,61,43,38,56,55,35,24,59,54,27,36,57,50,37,52,54,50,48,54,46,48,19,65,72,68,73,44,59,75,69,55,35,55,56,49,47,37,50,50,45,28,74,71,61,53,24,45,54,39,81,75,46,77,40,78,93,80,70,45,73,42,71,48,75,40,77,42,51,51,50,74,70,69,50,92,73,94,66,89,72,68,56,56,54,64,19,56,111

pLDDT: mean 95.61, std 4.06, range [62.62, 98.44]

Mean predicted aligned error: 3.07 Å